Protein AF-A0AAN6IN86-F1 (afdb_monomer)

Sequence (108 aa):
MSDHEEDFYENEPEYQDDEMEIQNPEESVEIFLPETNAELIPSGERITTPYMTKYERARILGARALQISMNAPVMVELDGESDPYVIALKELRSKKIPFVIRRYLPDG

S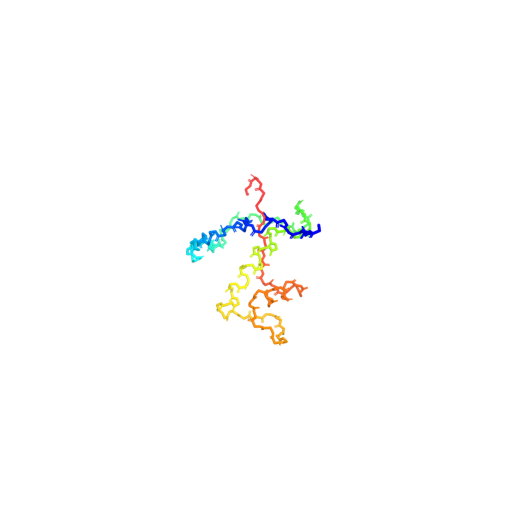tructure (mmCIF, N/CA/C/O backbone):
data_AF-A0AAN6IN86-F1
#
_entry.id   AF-A0AAN6IN86-F1
#
loop_
_atom_site.group_PDB
_atom_site.id
_atom_site.type_symbol
_atom_site.label_atom_id
_atom_site.label_alt_id
_atom_site.label_comp_id
_atom_site.label_asym_id
_atom_site.label_entity_id
_atom_site.label_seq_id
_atom_site.pdbx_PDB_ins_code
_atom_site.Cartn_x
_atom_site.Cartn_y
_atom_site.Cartn_z
_atom_site.occupancy
_atom_site.B_iso_or_equiv
_atom_site.auth_seq_id
_atom_site.auth_comp_id
_atom_site.auth_asym_id
_atom_site.auth_atom_id
_atom_site.pdbx_PDB_model_num
ATOM 1 N N . MET A 1 1 ? -2.303 58.179 -27.048 1.00 52.88 1 MET A N 1
ATOM 2 C CA . MET A 1 1 ? -2.352 56.794 -27.548 1.00 52.88 1 MET A CA 1
ATOM 3 C C . MET A 1 1 ? -0.957 56.213 -27.445 1.00 52.88 1 MET A C 1
ATOM 5 O O . MET A 1 1 ? -0.137 56.462 -28.315 1.00 52.88 1 MET A O 1
ATOM 9 N N . SER A 1 2 ? -0.700 55.518 -26.348 1.00 44.56 2 SER A N 1
ATOM 10 C CA . SER A 1 2 ? 0.175 54.347 -26.298 1.00 44.56 2 SER A CA 1
ATOM 11 C C . SER A 1 2 ? -0.250 53.619 -25.029 1.00 44.56 2 SER A C 1
ATOM 13 O O . SER A 1 2 ? 0.076 54.039 -23.918 1.00 44.56 2 SER A O 1
ATOM 15 N N . ASP A 1 3 ? -1.148 52.667 -25.238 1.00 52.06 3 ASP A N 1
ATOM 16 C CA . ASP A 1 3 ? -1.606 51.701 -24.253 1.00 52.06 3 ASP A CA 1
ATOM 17 C C . ASP A 1 3 ? -0.436 50.831 -23.775 1.00 52.06 3 ASP A C 1
ATOM 19 O O . ASP A 1 3 ? 0.493 50.628 -24.551 1.00 52.06 3 ASP A O 1
ATOM 23 N N . HIS A 1 4 ? -0.594 50.259 -22.571 1.00 61.94 4 HIS A N 1
ATOM 24 C CA . HIS A 1 4 ? -0.112 48.919 -22.187 1.00 61.94 4 HIS A CA 1
ATOM 25 C C . HIS A 1 4 ? 1.431 48.752 -22.102 1.00 61.94 4 HIS A C 1
ATOM 27 O O . HIS A 1 4 ? 2.169 49.103 -23.006 1.00 61.94 4 HIS A O 1
ATOM 33 N N . GLU A 1 5 ? 2.024 48.256 -21.022 1.00 51.44 5 GLU A N 1
ATOM 34 C CA . GLU A 1 5 ? 1.707 47.010 -20.325 1.00 51.44 5 GLU A CA 1
ATOM 35 C C . GLU A 1 5 ? 2.154 47.090 -18.861 1.00 51.44 5 GLU A C 1
ATOM 37 O O . GLU A 1 5 ? 3.097 47.791 -18.504 1.00 51.44 5 GLU A O 1
ATOM 42 N N . GLU A 1 6 ? 1.401 46.396 -18.018 1.00 53.12 6 GLU A N 1
ATOM 43 C CA . GLU A 1 6 ? 1.616 46.243 -16.588 1.00 53.12 6 GLU A CA 1
ATOM 44 C C . GLU A 1 6 ? 2.946 45.523 -16.308 1.00 53.12 6 GLU A C 1
ATOM 46 O O . GLU A 1 6 ? 3.157 44.404 -16.776 1.00 53.12 6 GLU A O 1
ATOM 51 N N . ASP A 1 7 ? 3.793 46.121 -15.465 1.00 48.81 7 ASP A N 1
ATOM 52 C CA . ASP A 1 7 ? 4.948 45.474 -14.823 1.00 48.81 7 ASP A CA 1
ATOM 53 C C . ASP A 1 7 ? 4.476 44.427 -13.785 1.00 48.81 7 ASP A C 1
ATOM 55 O O . ASP A 1 7 ? 4.713 44.544 -12.582 1.00 48.81 7 ASP A O 1
ATOM 59 N N . PHE A 1 8 ? 3.727 43.413 -14.230 1.00 54.06 8 PHE A N 1
ATOM 60 C CA . PHE A 1 8 ? 3.119 42.388 -13.370 1.00 54.06 8 PHE A CA 1
ATOM 61 C C . PHE A 1 8 ? 3.931 41.076 -13.305 1.00 54.06 8 PHE A C 1
ATOM 63 O O . PHE A 1 8 ? 3.548 40.147 -12.599 1.00 54.06 8 PHE A O 1
ATOM 70 N N . TYR A 1 9 ? 5.072 40.989 -13.998 1.00 54.38 9 TYR A N 1
ATOM 71 C CA . TYR A 1 9 ? 5.846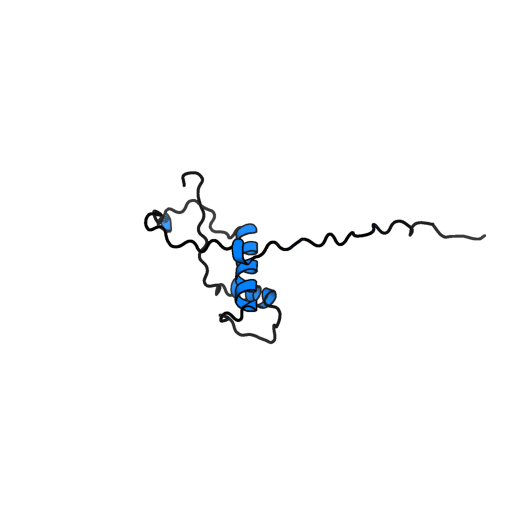 39.746 -14.168 1.00 54.38 9 TYR A CA 1
ATOM 72 C C . TYR A 1 9 ? 7.180 39.680 -13.401 1.00 54.38 9 TYR A C 1
ATOM 74 O O . TYR A 1 9 ? 8.056 38.914 -13.786 1.00 54.38 9 TYR A O 1
ATOM 82 N N . GLU A 1 10 ? 7.372 40.437 -12.317 1.00 53.44 10 GLU A N 1
ATOM 83 C CA . GLU A 1 10 ? 8.662 40.429 -11.589 1.00 53.44 10 GLU A CA 1
ATOM 84 C C . GLU A 1 10 ? 8.673 39.694 -10.239 1.00 53.44 10 GLU A C 1
ATOM 86 O O . GLU A 1 10 ? 9.654 39.774 -9.510 1.00 53.44 10 GLU A O 1
ATOM 91 N N . ASN A 1 11 ? 7.641 38.919 -9.895 1.00 60.56 11 ASN A N 1
ATOM 92 C CA . ASN A 1 11 ? 7.680 38.087 -8.683 1.00 60.56 11 ASN A CA 1
ATOM 93 C C . ASN A 1 11 ? 7.334 36.623 -8.979 1.00 60.56 11 ASN A C 1
ATOM 95 O O . ASN A 1 11 ? 6.299 36.118 -8.550 1.00 60.56 11 ASN A O 1
ATOM 99 N N . GLU A 1 12 ? 8.224 35.937 -9.695 1.00 60.91 12 GLU A N 1
ATOM 100 C CA . GLU A 1 12 ? 8.347 34.479 -9.580 1.00 60.91 12 GLU A CA 1
ATOM 101 C C . GLU A 1 12 ? 9.003 34.184 -8.219 1.00 60.91 12 GLU A C 1
ATOM 103 O O . GLU A 1 12 ? 10.137 34.619 -7.995 1.00 60.91 12 GLU A O 1
ATOM 108 N N . PRO A 1 13 ? 8.327 33.514 -7.267 1.00 51.34 13 PRO A N 1
ATOM 109 C CA . PRO A 1 13 ? 8.991 33.086 -6.049 1.00 51.34 13 PRO A CA 1
ATOM 110 C C . PRO A 1 13 ? 10.071 32.068 -6.421 1.00 51.34 13 PRO A C 1
ATOM 112 O O . PRO A 1 13 ? 9.795 31.030 -7.019 1.00 51.34 13 PRO A O 1
ATOM 115 N N . GLU A 1 14 ? 11.311 32.383 -6.066 1.00 55.78 14 GLU A N 1
ATOM 116 C CA . GLU A 1 14 ? 12.452 31.493 -6.226 1.00 55.78 14 GLU A CA 1
ATOM 117 C C . GLU A 1 14 ? 12.216 30.255 -5.344 1.00 55.78 14 GLU A C 1
ATOM 119 O O . GLU A 1 14 ? 12.285 30.326 -4.114 1.00 55.78 14 GLU A O 1
ATOM 124 N N . TYR A 1 15 ? 11.849 29.127 -5.961 1.00 65.12 15 TYR A N 1
ATOM 125 C CA . TYR A 1 15 ? 11.762 27.849 -5.262 1.00 65.12 15 TYR A CA 1
ATOM 126 C C . TYR A 1 15 ? 13.182 27.462 -4.849 1.00 65.12 15 TYR A C 1
ATOM 128 O O . TYR A 1 15 ? 13.990 27.057 -5.683 1.00 65.12 15 TYR A O 1
ATOM 136 N N . GLN A 1 16 ? 13.502 27.622 -3.566 1.00 56.00 16 GLN A N 1
ATOM 137 C CA . GLN A 1 16 ? 14.669 26.970 -2.992 1.00 56.00 16 GLN A CA 1
ATOM 138 C C . GLN A 1 16 ? 14.408 25.466 -3.063 1.00 56.00 16 GLN A C 1
ATOM 140 O O . GLN A 1 16 ? 13.491 24.960 -2.413 1.00 56.00 16 GLN A O 1
ATOM 145 N N . ASP A 1 17 ? 15.186 24.775 -3.899 1.00 56.62 17 ASP A N 1
ATOM 146 C CA . ASP A 1 17 ? 15.384 23.331 -3.802 1.00 56.62 17 ASP A CA 1
ATOM 147 C C . ASP A 1 17 ? 16.076 23.074 -2.457 1.00 56.62 17 ASP A C 1
ATOM 149 O O . ASP A 1 17 ? 17.292 22.907 -2.364 1.00 56.62 17 ASP A O 1
ATOM 153 N N . ASP A 1 18 ? 15.294 23.107 -1.380 1.00 57.41 18 ASP A N 1
ATOM 154 C CA . ASP A 1 18 ? 15.685 22.477 -0.135 1.00 57.41 18 ASP A CA 1
ATOM 155 C C . ASP A 1 18 ? 15.743 20.982 -0.448 1.00 57.41 18 ASP A C 1
ATOM 157 O O . ASP A 1 18 ? 14.717 20.294 -0.471 1.00 57.41 18 ASP A O 1
ATOM 161 N N . GLU A 1 19 ? 16.944 20.486 -0.764 1.00 61.12 19 GLU A N 1
ATOM 162 C CA . GLU A 1 19 ? 17.200 19.055 -0.835 1.00 61.12 19 GLU A CA 1
ATOM 163 C C . GLU A 1 19 ? 16.745 18.449 0.494 1.00 61.12 19 GLU A C 1
ATOM 165 O O . GLU A 1 19 ? 17.403 18.577 1.528 1.00 61.12 19 GLU A O 1
ATOM 170 N N . MET A 1 20 ? 15.573 17.809 0.489 1.00 55.00 20 MET A N 1
ATOM 171 C CA . MET A 1 20 ? 15.167 16.968 1.599 1.00 55.00 20 MET A CA 1
ATOM 172 C C . MET A 1 20 ? 16.187 15.840 1.662 1.00 55.00 20 MET A C 1
ATOM 174 O O . MET A 1 20 ? 16.141 14.917 0.849 1.00 55.00 20 MET A O 1
ATOM 178 N N . GLU A 1 21 ? 17.108 15.929 2.618 1.00 56.44 21 GLU A N 1
ATOM 179 C CA . GLU A 1 21 ? 18.004 14.839 2.971 1.00 56.44 21 GLU A CA 1
ATOM 180 C C . GLU A 1 21 ? 17.123 13.631 3.306 1.00 56.44 21 GLU A C 1
ATOM 182 O O . GLU A 1 21 ? 16.482 13.559 4.360 1.00 56.44 21 GLU A O 1
ATOM 187 N N . ILE A 1 22 ? 17.019 12.702 2.353 1.00 56.59 22 ILE A N 1
ATOM 188 C CA . ILE A 1 22 ? 16.314 11.445 2.553 1.00 56.59 22 ILE A CA 1
ATOM 189 C C . ILE A 1 22 ? 17.141 10.691 3.588 1.00 56.59 22 ILE A C 1
ATOM 191 O O . ILE A 1 22 ? 18.154 10.071 3.265 1.00 56.59 22 ILE A O 1
ATOM 195 N N . GLN A 1 23 ? 16.718 10.786 4.850 1.00 5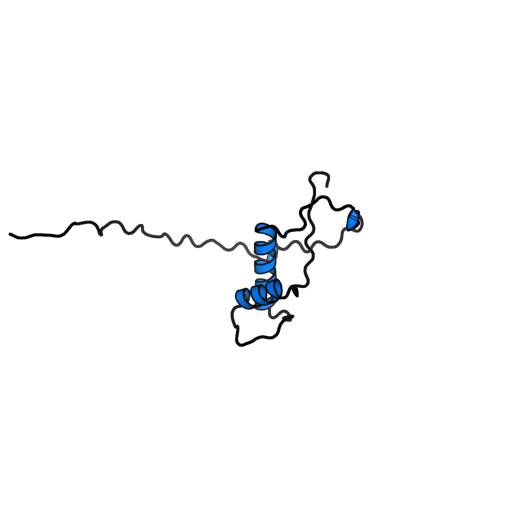7.56 23 GLN A N 1
ATOM 196 C CA . GLN A 1 23 ? 17.244 9.961 5.927 1.00 57.56 23 GLN A CA 1
ATOM 197 C C . GLN A 1 23 ? 17.222 8.505 5.467 1.00 57.56 23 GLN A C 1
ATOM 199 O O . GLN A 1 23 ? 16.235 8.041 4.890 1.00 57.56 23 GLN A O 1
ATOM 204 N N . ASN A 1 24 ? 18.345 7.826 5.688 1.00 59.06 24 ASN A N 1
ATOM 205 C CA . ASN A 1 24 ? 18.639 6.493 5.185 1.00 59.06 24 ASN A CA 1
ATOM 206 C C . ASN A 1 24 ? 17.421 5.559 5.386 1.00 59.06 24 ASN A C 1
ATOM 208 O O . ASN A 1 24 ? 17.092 5.230 6.529 1.00 59.06 24 ASN A O 1
ATOM 212 N N . PRO A 1 25 ? 16.711 5.135 4.320 1.00 53.91 25 PRO A N 1
ATOM 213 C CA . PRO A 1 25 ? 15.451 4.402 4.466 1.00 53.91 25 PRO A CA 1
ATOM 214 C C . PRO A 1 25 ? 15.637 3.034 5.139 1.00 53.91 25 PRO A C 1
ATOM 216 O O . PRO A 1 25 ? 14.681 2.508 5.713 1.00 53.91 25 PRO A O 1
ATOM 219 N N . GLU A 1 26 ? 16.867 2.512 5.124 1.00 55.00 26 GLU A N 1
ATOM 220 C CA . GLU A 1 26 ? 17.317 1.306 5.829 1.00 55.00 26 GLU A CA 1
ATOM 221 C C . GLU A 1 26 ? 17.014 1.343 7.343 1.00 55.00 26 GLU A C 1
ATOM 223 O O . GLU A 1 26 ? 16.762 0.296 7.931 1.00 55.00 26 GLU A O 1
ATOM 228 N N . GLU A 1 27 ? 16.974 2.521 7.983 1.00 51.53 27 GLU A N 1
ATOM 229 C CA . GLU A 1 27 ? 16.755 2.638 9.439 1.00 51.53 27 GLU A CA 1
ATOM 230 C C . GLU A 1 27 ? 15.275 2.749 9.850 1.00 51.53 27 GLU A C 1
ATOM 232 O O . GLU A 1 27 ? 14.945 2.595 11.024 1.00 51.53 27 GLU A O 1
ATOM 237 N N . SER A 1 28 ? 14.357 3.000 8.911 1.00 51.84 28 SER A N 1
ATOM 238 C CA . SER A 1 28 ? 12.959 3.356 9.235 1.00 51.84 28 SER A CA 1
ATOM 239 C C . SER A 1 28 ? 11.948 2.209 9.112 1.00 51.84 28 SER A C 1
ATOM 241 O O . SER A 1 28 ? 10.770 2.361 9.457 1.00 51.84 28 SER A O 1
ATOM 243 N N . VAL A 1 29 ? 12.380 1.045 8.623 1.00 53.22 29 VAL A N 1
ATOM 244 C CA . VAL A 1 29 ? 11.522 -0.136 8.505 1.00 53.22 29 VAL A CA 1
ATOM 245 C C . VAL A 1 29 ? 11.785 -1.050 9.692 1.00 53.22 29 VAL A C 1
ATOM 247 O O . VAL A 1 29 ? 12.586 -1.977 9.621 1.00 53.22 29 VAL A O 1
ATOM 250 N N . GLU A 1 30 ? 11.078 -0.807 10.795 1.00 56.53 30 GLU A N 1
ATOM 251 C CA . GLU A 1 30 ? 11.005 -1.780 11.884 1.00 56.53 30 GLU A CA 1
ATOM 252 C C . GLU A 1 30 ? 10.389 -3.081 11.347 1.00 56.53 30 GLU A C 1
ATOM 254 O O . GLU A 1 30 ? 9.174 -3.200 11.153 1.00 56.53 30 GLU A O 1
ATOM 259 N N . ILE A 1 31 ? 11.241 -4.073 11.083 1.00 54.94 31 ILE A N 1
ATOM 260 C CA . ILE A 1 31 ? 10.817 -5.454 10.873 1.00 54.94 31 ILE A CA 1
ATOM 261 C C . ILE A 1 31 ? 10.344 -5.951 12.236 1.00 54.94 31 ILE A C 1
ATOM 263 O O . ILE A 1 31 ? 11.129 -6.434 13.050 1.00 54.94 31 ILE A O 1
ATOM 267 N N . PHE A 1 32 ? 9.048 -5.788 12.499 1.00 52.50 32 PHE A N 1
ATOM 268 C CA . PHE A 1 32 ? 8.420 -6.302 13.708 1.00 52.50 32 PHE A CA 1
ATOM 269 C C . PHE A 1 32 ? 8.457 -7.833 13.638 1.00 52.50 32 PHE A C 1
ATOM 271 O O . PHE A 1 32 ? 7.615 -8.470 12.999 1.00 52.50 32 PHE A O 1
ATOM 278 N N . LEU A 1 33 ? 9.468 -8.434 14.267 1.00 54.72 33 LEU A N 1
ATOM 279 C CA . LEU A 1 33 ? 9.410 -9.841 14.641 1.00 54.72 33 LEU A CA 1
ATOM 280 C C . LEU A 1 33 ? 8.141 -10.005 15.487 1.00 54.72 33 LEU A C 1
ATOM 282 O O . LEU A 1 33 ? 7.868 -9.142 16.325 1.00 54.72 33 LEU A O 1
ATOM 286 N N . PRO A 1 34 ? 7.311 -11.032 15.250 1.00 52.44 34 PRO A N 1
ATOM 287 C CA . PRO A 1 34 ? 6.112 -11.223 16.044 1.00 52.44 34 PRO A CA 1
ATOM 288 C C . PRO A 1 34 ? 6.526 -11.515 17.489 1.00 52.44 34 PRO A C 1
ATOM 290 O O . PRO A 1 34 ? 6.797 -12.657 17.847 1.00 52.44 34 PRO A O 1
ATOM 293 N N . GLU A 1 35 ? 6.575 -10.471 18.315 1.00 55.34 35 GLU A N 1
ATOM 294 C CA . GLU A 1 35 ? 6.485 -10.575 19.765 1.00 55.34 35 GLU A CA 1
ATOM 295 C C . GLU A 1 35 ? 5.244 -11.429 20.046 1.00 55.34 35 GLU A C 1
ATOM 297 O O . GLU A 1 35 ? 4.1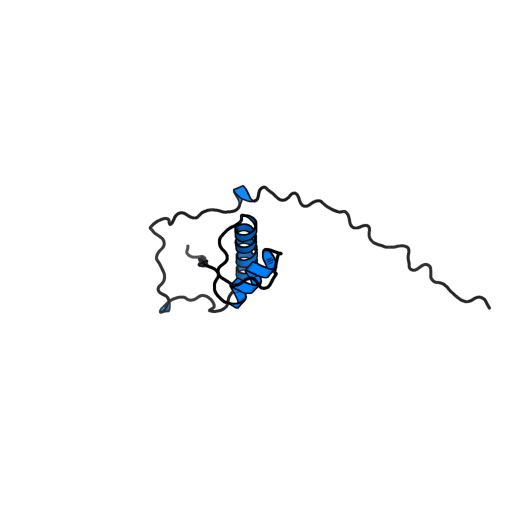14 -11.054 19.716 1.00 55.34 35 GLU A O 1
ATOM 302 N N . THR A 1 36 ? 5.467 -12.629 20.574 1.00 53.69 36 THR A N 1
ATOM 303 C CA . THR A 1 36 ? 4.514 -13.750 20.628 1.00 53.69 36 THR A CA 1
ATOM 304 C C . THR A 1 36 ? 3.284 -13.515 21.511 1.00 5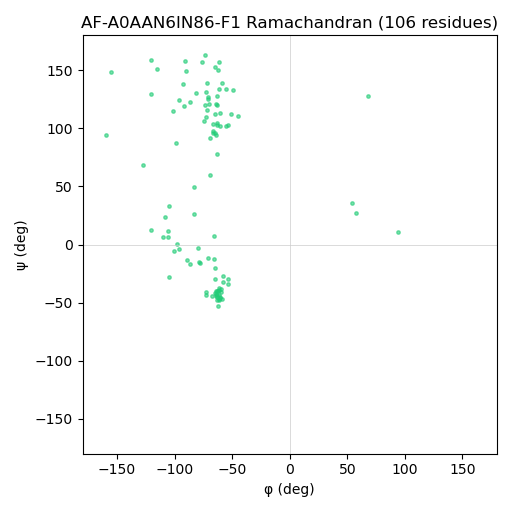3.69 36 THR A C 1
ATOM 306 O O . THR A 1 36 ? 2.496 -14.435 21.701 1.00 53.69 36 THR A O 1
ATOM 309 N N . ASN A 1 37 ? 3.094 -12.301 22.032 1.00 55.00 37 ASN A N 1
ATOM 310 C CA . ASN A 1 37 ? 2.091 -11.977 23.047 1.00 55.00 37 ASN A CA 1
ATOM 311 C C . ASN A 1 37 ? 1.070 -10.912 22.613 1.00 55.00 37 ASN A C 1
ATOM 313 O O . ASN A 1 37 ? 0.333 -10.403 23.451 1.00 55.00 37 ASN A O 1
ATOM 317 N N . ALA A 1 38 ? 0.995 -10.559 21.327 1.00 60.44 38 ALA A N 1
ATOM 318 C CA . ALA A 1 38 ? -0.100 -9.723 20.841 1.00 60.44 38 ALA A CA 1
ATOM 319 C C . ALA A 1 38 ? -1.403 -10.539 20.796 1.00 60.44 38 ALA A C 1
ATOM 321 O O . ALA A 1 38 ? -1.542 -11.425 19.950 1.00 60.44 38 ALA A O 1
ATOM 322 N N . GLU A 1 39 ? -2.358 -10.245 21.680 1.00 67.44 39 GLU A N 1
ATOM 323 C CA . GLU A 1 39 ? -3.691 -10.846 21.615 1.00 67.44 39 GLU A CA 1
ATOM 324 C C . GLU A 1 39 ? -4.354 -10.484 20.278 1.00 67.44 39 GLU A C 1
ATOM 326 O O . GLU A 1 39 ? -4.638 -9.326 19.964 1.00 67.44 39 GLU A O 1
ATOM 331 N N . LEU A 1 40 ? -4.561 -11.495 19.434 1.00 74.25 40 LEU A N 1
ATOM 332 C CA . LEU A 1 40 ? -5.223 -11.315 18.151 1.00 74.25 40 LEU A CA 1
ATOM 333 C C . LEU A 1 40 ? -6.721 -11.131 18.389 1.00 74.25 40 LEU A C 1
ATOM 335 O O . LEU A 1 40 ? -7.433 -12.099 18.648 1.00 74.25 40 LEU A O 1
ATOM 339 N N . ILE A 1 41 ? -7.210 -9.901 18.229 1.00 80.00 41 ILE A N 1
ATOM 340 C CA . ILE A 1 41 ? -8.650 -9.625 18.257 1.00 80.00 41 ILE A CA 1
ATOM 341 C C . ILE A 1 41 ? -9.316 -10.363 17.076 1.00 80.00 41 ILE A C 1
ATOM 343 O O . ILE A 1 41 ? -8.966 -10.105 15.906 1.00 80.00 41 ILE A O 1
ATOM 347 N N . PRO A 1 42 ? -10.273 -11.278 17.332 1.00 83.75 42 PRO A N 1
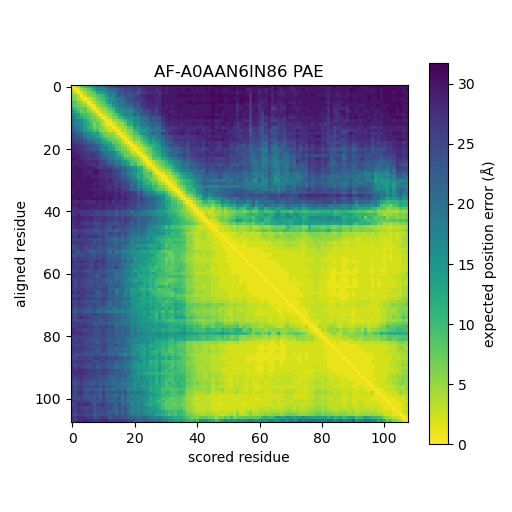ATOM 348 C CA . PRO A 1 42 ? -10.947 -12.029 16.281 1.00 83.75 42 PRO A CA 1
ATOM 349 C C . PRO A 1 42 ? -11.710 -11.082 15.350 1.00 83.75 42 PRO A C 1
ATOM 351 O O . PRO A 1 42 ? -12.176 -10.016 15.748 1.00 83.75 42 PRO A O 1
ATOM 354 N N . SER A 1 43 ? -11.858 -11.461 14.076 1.00 80.06 43 SER A N 1
ATOM 355 C CA . SER A 1 43 ? -12.397 -10.552 13.051 1.00 80.06 43 SER A CA 1
ATOM 356 C C . SER A 1 43 ? -13.795 -10.000 13.363 1.00 80.06 43 SER A C 1
ATOM 358 O O . SER A 1 43 ? -14.117 -8.923 12.868 1.00 80.06 43 SER A O 1
ATOM 360 N N . GLY A 1 44 ? -14.610 -10.721 14.141 1.00 83.75 44 GLY A N 1
ATOM 361 C CA . GLY A 1 44 ? -15.962 -10.302 14.528 1.00 83.75 44 GLY A CA 1
ATOM 362 C C . GLY A 1 44 ? -16.016 -9.253 15.642 1.00 83.75 44 GLY A C 1
ATOM 363 O O . GLY A 1 44 ? -17.041 -8.603 15.798 1.00 83.75 44 GLY A O 1
ATOM 364 N N . GLU A 1 45 ? -14.920 -9.055 16.378 1.00 87.31 45 GLU A N 1
ATOM 365 C CA . GLU A 1 45 ? -14.846 -8.156 17.543 1.00 87.31 45 GLU A CA 1
ATOM 366 C C . GLU A 1 45 ? -13.998 -6.904 17.261 1.00 87.31 45 GLU A C 1
ATOM 368 O O . GLU A 1 45 ? -13.733 -6.088 18.141 1.00 87.31 45 GLU A O 1
ATOM 373 N N . ARG A 1 46 ? -13.565 -6.716 16.008 1.00 89.38 46 ARG A N 1
ATOM 374 C CA . ARG A 1 46 ? -12.773 -5.551 15.599 1.00 89.38 46 ARG A CA 1
ATOM 375 C C . ARG A 1 46 ? -13.632 -4.288 15.611 1.00 89.38 46 ARG A C 1
ATOM 377 O O . ARG A 1 46 ? -14.577 -4.172 14.839 1.00 89.38 46 ARG A O 1
ATOM 384 N N . ILE A 1 47 ? -13.230 -3.304 16.413 1.00 91.25 47 ILE A N 1
ATOM 385 C CA . ILE A 1 47 ? -13.943 -2.021 16.555 1.00 91.25 47 ILE A CA 1
ATOM 386 C C . ILE A 1 47 ? -13.544 -0.954 15.520 1.00 91.25 47 ILE A C 1
ATOM 388 O O . ILE A 1 47 ? -14.237 0.048 15.356 1.00 91.25 47 ILE A O 1
ATOM 392 N N . THR A 1 48 ? -12.400 -1.121 14.843 1.00 92.62 48 THR A N 1
ATOM 393 C CA . THR A 1 48 ? -11.882 -0.113 13.895 1.00 92.62 48 THR A CA 1
ATOM 394 C C . THR A 1 48 ? -12.684 -0.071 12.587 1.00 92.62 48 THR A C 1
ATOM 396 O O . THR A 1 48 ? -13.405 -1.004 12.245 1.00 92.62 48 THR A O 1
ATOM 399 N N . THR A 1 49 ? -12.538 1.012 11.816 1.00 93.81 49 THR A N 1
ATOM 400 C CA . THR A 1 49 ? -13.252 1.202 10.538 1.00 93.81 49 THR A CA 1
ATOM 401 C C . THR A 1 49 ? -12.965 0.093 9.507 1.00 93.81 49 THR A C 1
ATOM 403 O O . THR A 1 49 ? -11.808 -0.283 9.327 1.00 93.81 49 THR A O 1
ATOM 406 N N . PRO A 1 50 ? -13.959 -0.403 8.747 1.00 92.69 50 PRO A N 1
ATOM 407 C CA . PRO A 1 50 ? -13.721 -1.389 7.688 1.00 92.69 50 PRO A CA 1
ATOM 408 C C . PRO A 1 50 ? -12.993 -0.802 6.465 1.00 92.69 50 PRO A C 1
ATOM 410 O O . PRO A 1 50 ? -12.546 -1.547 5.595 1.00 92.69 50 PRO A O 1
ATOM 413 N N . TYR A 1 51 ? -12.875 0.526 6.376 1.00 95.06 51 TYR A N 1
ATOM 414 C CA . TYR A 1 51 ? -12.207 1.208 5.272 1.00 95.06 51 TYR A CA 1
ATOM 415 C C . TYR A 1 51 ? -10.715 1.414 5.550 1.00 95.06 51 TYR A C 1
ATOM 417 O O . TYR A 1 51 ? -10.284 1.596 6.692 1.00 95.06 51 TYR A O 1
ATOM 425 N N . MET A 1 52 ? -9.925 1.420 4.477 1.00 95.19 52 MET A N 1
ATOM 426 C CA . MET A 1 52 ? -8.510 1.780 4.526 1.00 95.19 52 MET A CA 1
ATOM 427 C C . MET A 1 52 ? -8.368 3.291 4.722 1.00 95.19 52 MET A C 1
ATOM 429 O O . MET A 1 52 ? -8.996 4.078 4.010 1.00 95.19 52 MET A O 1
ATOM 433 N N . THR A 1 53 ? -7.533 3.708 5.669 1.00 97.44 53 THR A N 1
ATOM 434 C CA . THR A 1 53 ? -7.255 5.129 5.895 1.00 97.44 53 THR A CA 1
ATOM 435 C C . THR A 1 53 ? -6.315 5.676 4.819 1.00 97.44 53 THR A C 1
ATOM 437 O O . THR A 1 53 ? -5.544 4.941 4.196 1.00 97.44 53 THR A O 1
ATOM 440 N N . LYS A 1 54 ? -6.331 6.998 4.600 1.00 97.69 54 LYS A N 1
ATOM 441 C CA . LYS A 1 54 ? -5.406 7.646 3.652 1.00 97.69 54 LYS A CA 1
ATOM 442 C C . LYS A 1 54 ? -3.931 7.399 4.005 1.00 97.69 54 LYS A C 1
ATOM 444 O O . LYS A 1 54 ? -3.110 7.260 3.104 1.00 97.69 54 LYS A O 1
ATOM 449 N N . TYR A 1 55 ? -3.622 7.281 5.297 1.00 97.06 55 TYR A N 1
ATOM 450 C CA . TYR A 1 55 ? -2.274 7.016 5.804 1.00 97.06 55 TYR A CA 1
ATOM 451 C C . TYR A 1 55 ? -1.836 5.575 5.534 1.00 97.06 55 TYR A C 1
ATOM 453 O O . TYR A 1 55 ? -0.727 5.348 5.060 1.00 97.06 55 TYR A O 1
ATOM 461 N N . GLU A 1 56 ? -2.727 4.606 5.753 1.00 97.00 56 GLU A N 1
ATOM 462 C CA . GLU A 1 56 ? -2.479 3.200 5.414 1.00 97.00 56 GLU A CA 1
ATOM 463 C C . GLU A 1 56 ? -2.234 3.030 3.919 1.00 97.00 56 GLU A C 1
ATOM 465 O O . GLU A 1 56 ? -1.263 2.393 3.520 1.00 97.00 56 GLU A O 1
ATOM 470 N N . ARG A 1 57 ? -3.074 3.657 3.087 1.00 96.31 57 ARG A N 1
ATOM 471 C CA . ARG A 1 57 ? -2.909 3.627 1.633 1.00 96.31 57 ARG A CA 1
ATOM 472 C C . ARG A 1 57 ? -1.558 4.194 1.205 1.00 96.31 57 ARG A C 1
ATOM 474 O O . ARG A 1 57 ? -0.886 3.576 0.384 1.00 96.31 57 ARG A O 1
ATOM 481 N N . ALA A 1 58 ? -1.171 5.351 1.741 1.00 97.06 58 ALA A N 1
ATOM 482 C CA . ALA A 1 58 ? 0.111 5.972 1.425 1.00 97.06 58 ALA A CA 1
ATOM 483 C C . ALA A 1 58 ? 1.286 5.068 1.833 1.00 97.06 58 ALA A C 1
ATOM 485 O O . ALA A 1 58 ? 2.167 4.806 1.018 1.00 97.06 58 ALA A O 1
ATOM 486 N N . ARG A 1 59 ? 1.254 4.518 3.055 1.00 96.44 59 ARG A N 1
ATOM 487 C CA . ARG A 1 59 ? 2.310 3.639 3.576 1.00 96.44 59 ARG A CA 1
ATOM 488 C C . ARG A 1 59 ? 2.429 2.334 2.791 1.00 96.44 59 ARG A C 1
ATOM 490 O O . ARG A 1 59 ? 3.539 1.923 2.475 1.00 96.44 59 ARG A O 1
ATOM 497 N N . ILE A 1 60 ? 1.305 1.707 2.444 1.00 96.69 60 ILE A N 1
ATOM 498 C CA . ILE A 1 60 ? 1.283 0.479 1.638 1.00 96.69 60 ILE A CA 1
ATOM 499 C C . ILE A 1 60 ? 1.892 0.723 0.259 1.00 96.69 60 ILE A C 1
ATOM 501 O O . ILE A 1 60 ? 2.731 -0.061 -0.174 1.00 96.69 60 ILE A O 1
ATOM 505 N N . LEU A 1 61 ? 1.489 1.800 -0.423 1.00 97.31 61 LEU A N 1
ATOM 506 C CA . LEU A 1 61 ? 2.018 2.122 -1.748 1.00 97.31 61 LEU A CA 1
ATOM 507 C C . LEU A 1 61 ? 3.516 2.429 -1.694 1.00 97.31 61 LEU A C 1
ATOM 509 O O . LEU A 1 61 ? 4.253 1.897 -2.515 1.00 97.31 61 LEU A O 1
ATOM 513 N N . GLY A 1 62 ? 3.968 3.216 -0.713 1.00 96.50 62 GLY A N 1
ATOM 514 C CA . GLY A 1 62 ? 5.386 3.541 -0.545 1.00 96.50 62 GLY A CA 1
ATOM 515 C C . GLY A 1 62 ? 6.241 2.305 -0.266 1.00 96.50 62 GLY A C 1
ATOM 516 O O . GLY A 1 62 ? 7.179 2.021 -1.007 1.00 96.50 62 GLY A O 1
ATOM 517 N N . ALA A 1 63 ? 5.871 1.512 0.745 1.00 96.62 63 ALA A N 1
ATOM 518 C CA . ALA A 1 63 ? 6.603 0.295 1.094 1.00 96.62 63 ALA A CA 1
ATOM 519 C C . ALA A 1 63 ? 6.602 -0.727 -0.051 1.00 96.62 63 ALA A C 1
ATOM 521 O O . ALA A 1 63 ? 7.614 -1.377 -0.309 1.00 96.62 63 ALA A O 1
ATOM 522 N N . ARG A 1 64 ? 5.478 -0.869 -0.767 1.00 97.44 64 ARG A N 1
ATOM 523 C CA . ARG A 1 64 ? 5.395 -1.817 -1.878 1.00 97.44 64 ARG A CA 1
ATOM 524 C C . ARG A 1 64 ? 6.185 -1.356 -3.100 1.00 97.44 64 ARG A C 1
ATOM 526 O O . ARG A 1 64 ? 6.863 -2.178 -3.705 1.00 97.44 64 ARG A O 1
ATOM 533 N N . ALA A 1 65 ? 6.136 -0.069 -3.437 1.00 97.19 65 ALA A N 1
ATOM 534 C CA . ALA A 1 65 ? 6.945 0.494 -4.515 1.00 97.19 65 ALA A CA 1
ATOM 535 C C . ALA A 1 65 ? 8.446 0.304 -4.241 1.00 97.19 65 ALA A C 1
ATOM 537 O O . ALA A 1 65 ? 9.169 -0.110 -5.142 1.00 97.19 65 ALA A O 1
ATOM 538 N N . LEU A 1 66 ? 8.885 0.497 -2.990 1.00 96.69 66 LEU A N 1
ATOM 539 C CA . LEU A 1 66 ? 10.266 0.239 -2.569 1.00 96.69 66 LEU A CA 1
ATOM 540 C C . LEU A 1 66 ? 10.667 -1.234 -2.745 1.00 96.69 66 LEU A C 1
ATOM 542 O O . LEU A 1 66 ? 11.738 -1.541 -3.258 1.00 96.69 66 LEU A O 1
ATOM 546 N N . GLN A 1 67 ? 9.798 -2.174 -2.367 1.00 96.56 67 GLN A N 1
ATOM 547 C CA . GLN A 1 67 ? 10.065 -3.596 -2.604 1.00 96.56 67 GLN A CA 1
ATOM 548 C C . GLN A 1 67 ? 10.222 -3.899 -4.100 1.00 96.56 67 GLN A C 1
ATOM 550 O O . GLN A 1 67 ? 11.149 -4.600 -4.493 1.00 96.56 67 GLN A O 1
ATOM 555 N N . ILE A 1 68 ? 9.336 -3.361 -4.942 1.00 96.38 68 ILE A N 1
ATOM 556 C CA . ILE A 1 68 ? 9.388 -3.561 -6.397 1.00 96.38 68 ILE A CA 1
ATOM 557 C C . ILE A 1 68 ? 10.670 -2.956 -6.983 1.00 96.38 68 ILE A C 1
ATOM 559 O O . ILE A 1 68 ? 11.302 -3.588 -7.830 1.00 96.38 68 ILE A O 1
ATOM 563 N N . SER A 1 69 ? 11.097 -1.778 -6.513 1.00 96.44 69 SER A N 1
ATOM 564 C CA . SER A 1 69 ? 12.354 -1.164 -6.961 1.00 96.44 69 SER A CA 1
ATOM 565 C C . SER A 1 69 ? 13.578 -1.992 -6.563 1.00 96.44 69 SER A C 1
ATOM 567 O O . SER A 1 69 ? 14.554 -2.023 -7.302 1.00 96.44 69 SER A O 1
ATOM 569 N N . MET A 1 70 ? 13.502 -2.722 -5.447 1.00 96.75 70 MET A N 1
ATOM 570 C CA . MET A 1 70 ? 14.486 -3.724 -5.016 1.00 96.75 70 MET A CA 1
ATOM 571 C C . MET A 1 70 ? 14.278 -5.101 -5.682 1.00 96.75 70 MET A C 1
ATOM 573 O O . MET A 1 70 ? 14.641 -6.135 -5.122 1.00 96.75 70 MET A O 1
ATOM 577 N N . ASN A 1 71 ? 13.671 -5.132 -6.873 1.00 94.06 71 ASN A N 1
ATOM 578 C CA . ASN A 1 71 ? 13.417 -6.333 -7.674 1.00 94.06 71 ASN A CA 1
ATOM 579 C C . ASN A 1 71 ? 12.584 -7.422 -6.966 1.00 94.06 71 ASN A C 1
ATOM 581 O O . ASN A 1 71 ? 12.702 -8.605 -7.299 1.00 94.06 71 ASN A O 1
ATOM 585 N N . ALA A 1 72 ? 11.720 -7.056 -6.014 1.00 95.81 72 ALA A N 1
ATOM 586 C CA . ALA A 1 72 ? 10.810 -8.018 -5.403 1.00 95.81 72 ALA A CA 1
ATOM 587 C C . ALA A 1 72 ? 9.793 -8.577 -6.423 1.00 95.81 72 ALA A C 1
ATOM 589 O O . ALA A 1 72 ? 9.411 -7.882 -7.370 1.00 95.81 72 ALA A O 1
ATOM 590 N N . PRO A 1 73 ? 9.280 -9.805 -6.214 1.00 95.44 73 PRO A N 1
ATOM 591 C CA . PRO A 1 73 ? 8.282 -10.401 -7.100 1.00 95.44 73 PRO A CA 1
ATOM 592 C C . PRO A 1 73 ? 6.980 -9.589 -7.158 1.00 95.44 73 PRO A C 1
ATOM 594 O O . PRO A 1 73 ? 6.423 -9.223 -6.118 1.00 95.44 73 PRO A O 1
ATOM 597 N N . VAL A 1 74 ? 6.475 -9.360 -8.373 1.00 95.06 74 VAL A N 1
ATOM 598 C CA . VAL A 1 74 ? 5.214 -8.653 -8.654 1.00 95.06 74 VAL A CA 1
ATOM 599 C C . VAL A 1 74 ? 4.058 -9.657 -8.760 1.00 95.06 74 VAL A C 1
ATOM 601 O O . VAL A 1 74 ? 4.200 -10.719 -9.361 1.00 95.06 74 VAL A O 1
ATOM 604 N N . MET A 1 75 ? 2.902 -9.328 -8.177 1.00 93.19 75 MET A N 1
ATOM 605 C CA . MET A 1 75 ? 1.728 -10.213 -8.056 1.00 93.19 75 MET A CA 1
ATOM 606 C C . MET A 1 75 ? 0.665 -9.998 -9.153 1.00 93.19 75 MET A C 1
ATOM 608 O O . MET A 1 75 ? -0.365 -10.684 -9.190 1.00 93.19 75 MET A O 1
ATOM 612 N N . VAL A 1 76 ? 0.873 -9.011 -10.024 1.00 94.00 76 VAL A N 1
ATOM 613 C CA . VAL A 1 76 ? 0.012 -8.659 -11.163 1.00 94.00 76 VAL A CA 1
ATOM 614 C C . VAL A 1 76 ? 0.787 -8.756 -12.471 1.00 94.00 76 VAL A C 1
ATOM 616 O O . VAL A 1 76 ? 2.012 -8.697 -12.487 1.00 94.00 76 VAL A O 1
ATOM 619 N N . GLU A 1 77 ? 0.058 -8.889 -13.572 1.00 92.94 77 GLU A N 1
ATOM 620 C CA . GLU A 1 77 ? 0.636 -8.848 -14.912 1.00 92.94 77 GLU A CA 1
ATOM 621 C C . GLU A 1 77 ? 1.059 -7.414 -15.260 1.00 92.94 77 GLU A C 1
ATOM 623 O O . GLU A 1 77 ? 0.365 -6.445 -14.925 1.00 92.94 77 GLU A O 1
ATOM 628 N N . LEU A 1 78 ? 2.219 -7.286 -15.904 1.00 91.81 78 LEU A N 1
ATOM 629 C CA . LEU A 1 78 ? 2.774 -6.016 -16.364 1.00 91.81 78 LEU A CA 1
ATOM 630 C C . LEU A 1 78 ? 2.397 -5.817 -17.837 1.00 91.81 78 LEU A C 1
ATOM 632 O O . LEU A 1 78 ? 2.726 -6.650 -18.676 1.00 91.81 78 LEU A O 1
ATOM 636 N N . ASP A 1 79 ? 1.753 -4.693 -18.138 1.00 90.69 79 ASP A N 1
ATOM 637 C CA . ASP A 1 79 ? 1.309 -4.267 -19.471 1.00 90.69 79 ASP A CA 1
ATOM 638 C C . ASP A 1 79 ? 2.219 -3.148 -20.018 1.00 90.69 79 ASP A C 1
ATOM 640 O O . ASP A 1 79 ? 1.777 -2.233 -20.713 1.00 90.69 79 ASP A O 1
ATOM 644 N N . GLY A 1 80 ? 3.509 -3.196 -19.672 1.00 89.88 80 GLY A N 1
ATOM 645 C CA . GLY A 1 80 ? 4.499 -2.183 -20.050 1.00 89.88 80 GLY A CA 1
ATOM 646 C C . GLY A 1 80 ? 4.714 -1.077 -19.015 1.00 89.88 80 GLY A C 1
ATOM 647 O O . GLY A 1 80 ? 5.387 -0.092 -19.316 1.00 89.88 80 GLY A O 1
ATOM 648 N N . GLU A 1 81 ? 4.184 -1.215 -17.796 1.00 91.94 81 GLU A N 1
ATOM 649 C CA . GLU A 1 81 ? 4.515 -0.298 -16.707 1.00 91.94 81 GLU A CA 1
ATOM 650 C C . GLU A 1 81 ? 5.959 -0.516 -16.229 1.00 91.94 81 GLU A C 1
ATOM 652 O O . GLU A 1 81 ? 6.355 -1.631 -15.891 1.00 91.94 81 GLU A O 1
ATOM 657 N N . SER A 1 82 ? 6.742 0.562 -16.189 1.00 91.31 82 SER A N 1
ATOM 658 C CA . SER A 1 82 ? 8.126 0.566 -15.699 1.00 91.31 82 SER A CA 1
ATOM 659 C C . SER A 1 82 ? 8.272 1.198 -14.315 1.00 91.31 82 SER A C 1
ATOM 661 O O . SER A 1 82 ? 9.178 0.830 -13.571 1.00 91.31 82 SER A O 1
ATOM 663 N N . ASP A 1 83 ? 7.389 2.136 -13.962 1.00 96.19 83 ASP A N 1
ATOM 664 C CA . ASP A 1 83 ? 7.421 2.834 -12.677 1.00 96.19 83 ASP A CA 1
ATOM 665 C C . ASP A 1 83 ? 6.940 1.916 -11.531 1.00 96.19 83 ASP A C 1
ATOM 667 O O . ASP A 1 83 ? 5.776 1.484 -11.542 1.00 96.19 83 ASP A O 1
ATOM 671 N N . PRO A 1 84 ? 7.780 1.647 -10.508 1.00 96.62 84 PRO A N 1
ATOM 672 C CA . PRO A 1 84 ? 7.403 0.846 -9.346 1.00 96.62 84 PRO A CA 1
ATOM 673 C C . PRO A 1 84 ? 6.135 1.333 -8.640 1.00 96.62 84 PRO A C 1
ATOM 675 O O . PRO A 1 84 ? 5.350 0.517 -8.148 1.00 96.62 84 PRO A O 1
ATOM 678 N N . TYR A 1 85 ? 5.896 2.648 -8.605 1.00 97.06 85 TYR A N 1
ATOM 679 C CA . TYR A 1 85 ? 4.701 3.200 -7.971 1.00 97.06 85 TYR A CA 1
ATOM 680 C C . TYR A 1 85 ? 3.423 2.825 -8.731 1.00 97.06 85 TYR A C 1
ATOM 682 O O . TYR A 1 85 ? 2.437 2.397 -8.121 1.00 97.06 85 TYR A O 1
ATOM 690 N N . VAL A 1 86 ? 3.435 2.923 -10.063 1.00 96.56 86 VAL A N 1
ATOM 691 C CA . VAL A 1 86 ? 2.296 2.524 -10.904 1.00 96.56 86 VAL A CA 1
ATOM 692 C C . VAL A 1 86 ? 2.013 1.026 -10.760 1.00 96.56 86 VAL A C 1
ATOM 694 O O . VAL A 1 86 ? 0.848 0.633 -10.636 1.00 96.56 86 VAL A O 1
ATOM 697 N N . ILE A 1 87 ? 3.054 0.193 -10.686 1.00 96.56 87 ILE A N 1
ATOM 698 C CA . ILE A 1 87 ? 2.910 -1.252 -10.459 1.00 96.56 87 ILE A CA 1
ATOM 699 C C . ILE A 1 87 ? 2.268 -1.518 -9.087 1.00 96.56 87 ILE A C 1
ATOM 701 O O . ILE A 1 87 ? 1.274 -2.245 -8.999 1.00 96.56 87 ILE A O 1
ATOM 705 N N . ALA A 1 88 ? 2.752 -0.873 -8.020 1.00 97.19 88 ALA A N 1
ATOM 706 C CA . ALA A 1 88 ? 2.157 -0.981 -6.686 1.00 97.19 88 ALA A CA 1
ATOM 707 C C . ALA A 1 88 ? 0.687 -0.517 -6.665 1.00 97.19 88 ALA A C 1
ATOM 709 O O . ALA A 1 88 ? -0.165 -1.133 -6.018 1.00 97.19 88 ALA A O 1
ATOM 710 N N . LEU A 1 89 ? 0.348 0.538 -7.412 1.00 96.62 89 LEU A N 1
ATOM 711 C CA . LEU A 1 89 ? -1.028 1.014 -7.550 1.00 96.62 89 LEU A CA 1
ATOM 712 C C . LEU A 1 89 ? -1.926 -0.023 -8.246 1.00 96.62 89 LEU A C 1
ATOM 714 O O . LEU A 1 89 ? -3.073 -0.219 -7.829 1.00 96.62 89 LEU A O 1
ATOM 718 N N . LYS A 1 90 ? -1.411 -0.707 -9.274 1.00 96.50 90 LYS A N 1
ATOM 719 C CA . LYS A 1 90 ? -2.100 -1.799 -9.980 1.00 96.50 90 LYS A CA 1
ATOM 720 C C . LYS A 1 90 ? -2.328 -3.005 -9.066 1.00 96.50 90 LYS A C 1
ATOM 722 O O . LYS A 1 90 ? -3.434 -3.556 -9.039 1.00 96.50 90 LYS A O 1
ATOM 727 N N . GLU A 1 91 ? -1.339 -3.364 -8.249 1.00 96.38 91 GLU A N 1
ATOM 728 C CA . GLU A 1 91 ? -1.484 -4.407 -7.229 1.00 96.38 91 GLU A CA 1
ATOM 729 C C . GLU A 1 91 ? -2.520 -4.044 -6.159 1.00 96.38 91 GLU A C 1
ATOM 731 O O . GLU A 1 91 ? -3.355 -4.884 -5.808 1.00 96.38 91 GLU A O 1
ATOM 736 N N . LEU A 1 92 ? -2.515 -2.797 -5.667 1.00 96.38 92 LEU A N 1
ATOM 737 C CA . LEU A 1 92 ? -3.470 -2.332 -4.659 1.00 96.38 92 LEU A CA 1
ATOM 738 C C . LEU A 1 92 ? -4.906 -2.374 -5.194 1.00 96.38 92 LEU A C 1
ATOM 740 O O . LEU A 1 92 ? -5.806 -2.863 -4.510 1.00 96.38 92 LEU A O 1
ATOM 744 N N . ARG A 1 93 ? -5.126 -1.903 -6.429 1.00 95.62 93 ARG A N 1
ATOM 745 C CA . ARG A 1 93 ? -6.440 -1.953 -7.101 1.00 95.62 93 ARG A CA 1
ATOM 746 C C . ARG A 1 93 ? -6.933 -3.385 -7.285 1.00 95.62 93 ARG A C 1
ATOM 748 O O . ARG A 1 93 ? -8.116 -3.652 -7.091 1.00 95.62 93 ARG A O 1
ATOM 755 N N . SER A 1 94 ? -6.017 -4.300 -7.589 1.00 95.94 94 SER A N 1
ATOM 756 C CA . SER A 1 94 ? -6.300 -5.731 -7.728 1.00 95.94 94 SER A CA 1
ATOM 757 C C . SER A 1 94 ? -6.402 -6.466 -6.384 1.00 95.94 94 SER A C 1
ATOM 759 O O . SER A 1 94 ? -6.677 -7.663 -6.376 1.00 95.94 94 SER A O 1
ATOM 761 N N . LYS A 1 95 ? -6.178 -5.776 -5.252 1.00 95.00 95 LYS A N 1
ATOM 762 C CA . LYS A 1 95 ? -6.124 -6.342 -3.891 1.00 95.00 95 LYS A CA 1
ATOM 763 C C . LYS A 1 95 ? -5.129 -7.508 -3.751 1.00 95.00 95 LYS A C 1
ATOM 765 O O . LYS A 1 95 ? -5.390 -8.450 -3.010 1.00 95.00 95 LYS A O 1
ATOM 770 N N . LYS A 1 96 ? -3.993 -7.448 -4.459 1.00 95.81 96 LYS A N 1
ATOM 771 C CA . LYS A 1 96 ? -2.960 -8.506 -4.473 1.00 95.81 96 LYS A CA 1
ATOM 772 C C . LYS A 1 96 ? -1.690 -8.171 -3.679 1.00 95.81 96 LYS A C 1
ATOM 774 O O . LYS A 1 96 ? -0.731 -8.933 -3.733 1.00 95.81 96 LYS A O 1
ATOM 779 N N . ILE A 1 97 ? -1.666 -7.054 -2.949 1.00 95.25 97 ILE A N 1
ATOM 780 C CA . ILE A 1 97 ? -0.514 -6.695 -2.108 1.00 95.25 97 ILE A CA 1
ATOM 781 C C . ILE A 1 97 ? -0.454 -7.634 -0.889 1.00 95.25 97 ILE A C 1
ATOM 783 O O . ILE A 1 97 ? -1.433 -7.698 -0.142 1.00 95.25 97 ILE 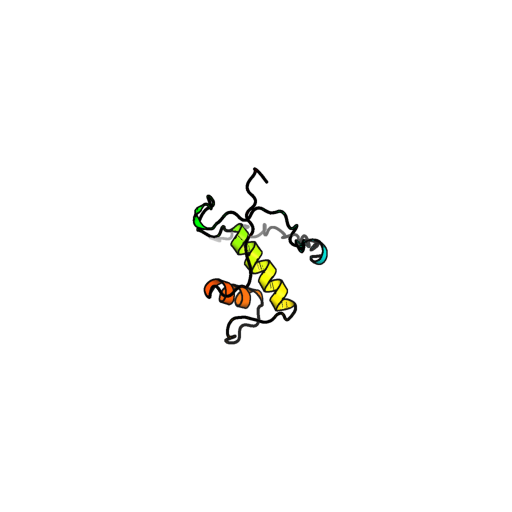A O 1
ATOM 787 N N . PRO A 1 98 ? 0.677 -8.319 -0.638 1.00 94.00 98 PRO A N 1
ATOM 788 C CA . PRO A 1 98 ? 0.812 -9.298 0.441 1.00 94.00 98 PRO A CA 1
ATOM 789 C C . PRO A 1 98 ? 1.124 -8.645 1.803 1.00 94.00 98 PRO A C 1
ATOM 791 O O . PRO A 1 98 ? 2.062 -9.046 2.486 1.00 94.00 98 PRO A O 1
ATOM 794 N N . PHE A 1 99 ? 0.361 -7.623 2.207 1.00 92.62 99 PHE A N 1
ATOM 795 C CA . PHE A 1 99 ? 0.536 -6.927 3.490 1.00 92.62 99 PHE A CA 1
ATOM 796 C C . PHE A 1 99 ? -0.664 -7.108 4.417 1.00 92.62 99 PHE A C 1
ATOM 798 O O . PHE A 1 99 ? -1.810 -7.205 3.979 1.00 92.62 99 PHE A O 1
ATOM 805 N N . VAL A 1 100 ? -0.392 -7.064 5.721 1.00 92.31 100 VAL A N 1
ATOM 806 C CA . VAL A 1 100 ? -1.404 -6.973 6.777 1.00 92.31 100 VAL A CA 1
ATOM 807 C C . VAL A 1 100 ? -1.137 -5.703 7.574 1.00 92.31 100 VAL A C 1
ATOM 809 O O . VAL A 1 100 ? -0.016 -5.464 8.013 1.00 92.31 100 VAL A O 1
ATOM 812 N N . ILE A 1 101 ? -2.168 -4.880 7.762 1.00 92.00 101 ILE A N 1
ATOM 813 C CA . ILE A 1 101 ? -2.073 -3.689 8.607 1.00 92.00 101 ILE A CA 1
ATOM 814 C C . ILE A 1 101 ? -2.375 -4.098 10.048 1.00 92.00 101 ILE A C 1
ATOM 816 O O . ILE A 1 101 ? -3.469 -4.586 10.339 1.00 92.00 101 ILE A O 1
ATOM 820 N N . ARG A 1 102 ? -1.435 -3.839 10.958 1.00 91.00 102 ARG A N 1
ATOM 821 C CA . ARG A 1 102 ? -1.678 -3.881 12.402 1.00 91.00 102 ARG A CA 1
ATOM 822 C C . ARG A 1 102 ? -2.082 -2.487 12.880 1.00 91.00 102 ARG A C 1
ATOM 824 O O . ARG A 1 102 ? -1.327 -1.534 12.715 1.00 91.00 102 ARG A O 1
ATOM 831 N N . ARG A 1 103 ? -3.287 -2.369 13.443 1.00 92.06 103 ARG A N 1
ATOM 832 C CA . ARG A 1 103 ? -3.800 -1.127 14.038 1.00 92.06 103 ARG A CA 1
ATOM 833 C C . ARG A 1 103 ? -3.670 -1.221 15.549 1.00 92.06 103 ARG A C 1
ATOM 835 O O . ARG A 1 103 ? -4.321 -2.070 16.147 1.00 92.06 103 ARG A O 1
ATOM 842 N N . TYR A 1 104 ? -2.839 -0.365 16.129 1.00 90.06 104 TYR A N 1
ATOM 843 C CA . TYR A 1 104 ? -2.720 -0.241 17.577 1.00 90.06 104 TYR A CA 1
ATOM 844 C C . TYR A 1 104 ? -3.845 0.646 18.097 1.00 90.06 104 TYR A C 1
ATOM 846 O O . TYR A 1 104 ? -4.116 1.717 17.544 1.00 90.06 104 TYR A O 1
ATOM 854 N N . LEU A 1 105 ? -4.523 0.159 19.124 1.00 89.38 105 LEU A N 1
ATOM 855 C CA . LEU A 1 105 ? -5.485 0.923 19.895 1.00 89.38 105 LEU A CA 1
ATOM 856 C C . LEU A 1 105 ? -4.740 1.584 21.073 1.00 89.38 105 LEU A C 1
ATOM 858 O O . LEU A 1 105 ? -3.627 1.176 21.406 1.00 89.38 105 LEU A O 1
ATOM 862 N N . PRO A 1 106 ? -5.279 2.664 21.664 1.00 90.06 106 PRO A N 1
ATOM 863 C CA . PRO A 1 106 ? -4.587 3.399 22.728 1.00 90.06 106 PRO A CA 1
ATOM 864 C C . PRO A 1 106 ? -4.389 2.595 24.026 1.00 90.06 106 PRO A C 1
ATOM 866 O O . PRO A 1 106 ? -3.650 3.041 24.898 1.00 90.06 106 PRO A O 1
ATOM 869 N N . ASP A 1 107 ? -5.065 1.456 24.167 1.00 83.31 107 ASP A N 1
ATOM 870 C CA . ASP A 1 107 ? -4.941 0.492 25.265 1.00 83.31 107 ASP A CA 1
ATOM 871 C C . ASP A 1 107 ? -3.718 -0.439 25.145 1.00 83.31 107 ASP A C 1
ATOM 873 O O . ASP A 1 107 ? -3.314 -0.996 26.167 1.00 83.31 107 ASP A O 1
ATOM 877 N N . GLY A 1 108 ? -3.078 -0.511 23.968 1.00 67.62 108 GLY A N 1
ATOM 878 C CA . GLY A 1 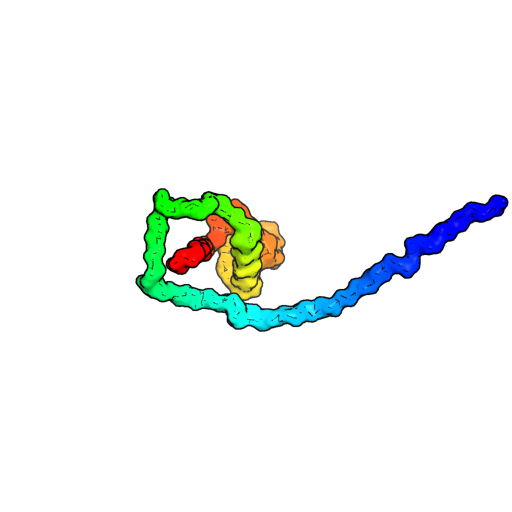108 ? -1.809 -1.219 23.734 1.00 67.62 108 GLY A CA 1
ATOM 879 C C . GLY A 1 108 ? -1.950 -2.542 22.996 1.00 67.62 108 GLY A C 1
ATOM 880 O O . GLY A 1 108 ? -2.503 -3.490 23.587 1.00 67.62 108 GLY A O 1
#

Solvent-accessible surface area (backbone atoms only — not comparable to full-atom values): 7652 Å² total; per-residue (Å²): 143,81,76,89,81,81,93,76,84,84,77,76,79,81,76,76,82,72,76,73,79,75,67,66,68,84,77,72,65,8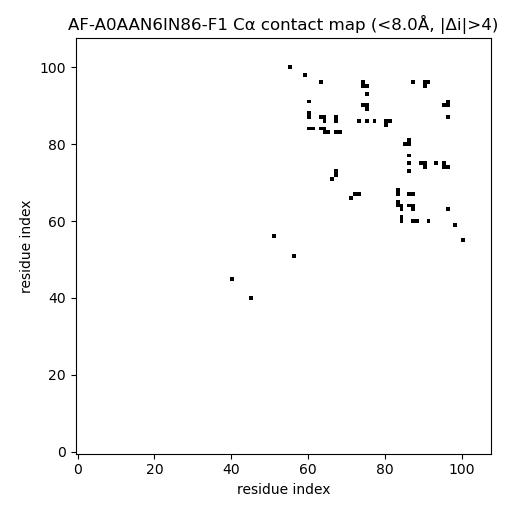0,80,76,69,81,68,90,76,70,83,76,76,53,86,90,72,61,85,69,76,96,66,85,48,75,64,56,52,52,51,52,39,53,57,43,15,53,41,42,70,70,70,44,90,75,82,60,88,76,90,79,74,80,54,37,57,61,50,30,52,53,23,54,76,67,69,53,61,96,74,80,89,85,82,82,57,99,89,110

Radius of gyration: 22.74 Å; Cα contacts (8 Å, |Δi|>4): 41; chains: 1; bounding box: 35×70×53 Å

Foldseek 3Di:
DDDDDDPPPDDDDDPPPPPPPPDDVVPVDPPPDPPPPPDDDPPVRDPDDPDDDPVNVVVQLVVQLVCVVVVHDQQDDDPPDDRSSVSSVVCVVVVNRPDDDDDDDPVD

Nearest PDB structures (foldseek):
  6tut-assembly1_F  TM=9.810E-01  e=3.769E-08  Saccharomyces cerevisiae S288C
  7o75-assembly1_F  TM=9.896E-01  e=4.909E-08  Saccharomyces cerevisiae S288C
  8wav-assembly1_t  TM=9.910E-01  e=4.595E-08  Sus scrofa
  7zsb-assembly1_F  TM=9.892E-01  e=7.298E-08  Saccharomyces cerevisiae
  8bz1-assembly1_F  TM=9.558E-01  e=5.986E-08  Sus scrofa

Mean predicted aligned error: 13.9 Å

Secondary structure (DSSP, 8-state):
------------------------GGGS-------TT-----TTS--S-SSPPHHHHHHHHHHHHHHHHTTPPPSS--SS---HHHHHHHHHHTT----------TT-

pLDDT: mean 79.46, std 18.73, range [44.56, 97.69]